Protein AF-A0A7C2Q757-F1 (afdb_monomer)

Foldseek 3Di:
DQFEEEEAEAEAFPLCLLVCLLVVQVCCCVPVVFRAAEAEAALADPDGPDDHPHHLVVQHHLVCCCVPVVDDSVRSRLVSLVSCVVCVVVSLVSSVPDDGHHYYRYRHYNHNCSLQVDPSNLVSLVSNPVRHHYDYDYRDRVVLVPDPNSVVVSVVVVVSNCVRNVD

Sequence (167 aa):
MSAWISVVMIGPAGCGKTSMVASFGRWLEEELGERPIYVNLDPGVLRLPYEPDYDVRSLVRVDDLMREAGLGPNGAMIRAAEIIEERLDDVVARIRSIDGAGFRLIDTPGQMELFLFREMGPRIVERLSEGSRAVAVYILDPFLATSLSGLAVGVSMSIITRLRLRI

Radius of gyration: 15.77 Å; Cα contacts (8 Å, |Δi|>4): 269; chains: 1; bounding box: 42×37×44 Å

Solvent-accessible surface area (backbone atoms only — not comparable to full-atom values): 9030 Å² total; per-residu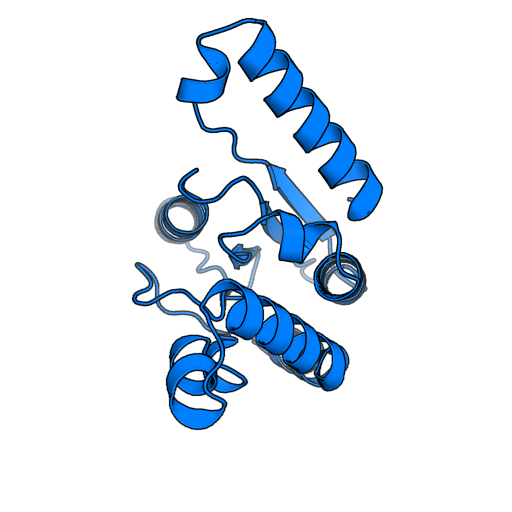e (Å²): 129,90,68,39,36,36,40,36,36,40,39,55,61,86,42,44,53,67,57,48,48,35,53,51,38,50,47,35,31,74,77,68,71,40,62,47,44,32,31,38,57,35,38,73,67,88,79,71,92,56,82,56,78,36,54,40,53,82,80,39,39,25,72,52,36,29,69,75,70,68,33,54,74,70,55,14,49,51,51,43,47,50,54,48,46,79,40,38,68,60,54,51,49,55,62,68,68,58,86,79,54,66,37,33,39,33,32,52,38,53,55,38,62,62,36,60,76,35,68,43,33,32,51,51,49,49,62,60,28,64,92,35,47,59,44,68,47,74,41,72,45,67,76,40,58,75,38,74,67,38,33,51,50,54,53,51,50,48,52,50,48,32,69,55,49,75,82

Structure (mmCIF, N/CA/C/O backbone):
data_AF-A0A7C2Q757-F1
#
_entry.id   AF-A0A7C2Q757-F1
#
loop_
_atom_site.group_PDB
_atom_site.id
_atom_site.type_symbol
_atom_site.label_atom_id
_atom_site.label_alt_id
_atom_site.label_comp_id
_atom_site.label_asym_id
_atom_site.label_entity_id
_atom_site.label_seq_id
_atom_site.pdbx_PDB_ins_code
_atom_site.Cartn_x
_atom_site.Cartn_y
_atom_site.Cartn_z
_atom_site.occupancy
_atom_site.B_iso_or_equiv
_atom_site.auth_seq_id
_atom_site.auth_comp_id
_atom_site.auth_asym_id
_atom_site.auth_atom_id
_atom_site.pdbx_PDB_model_num
ATOM 1 N N . MET A 1 1 ? -21.706 4.879 15.155 1.00 43.38 1 MET A N 1
ATOM 2 C CA . MET A 1 1 ? -20.856 4.448 14.028 1.00 43.38 1 MET A CA 1
ATOM 3 C C . MET A 1 1 ? -19.422 4.732 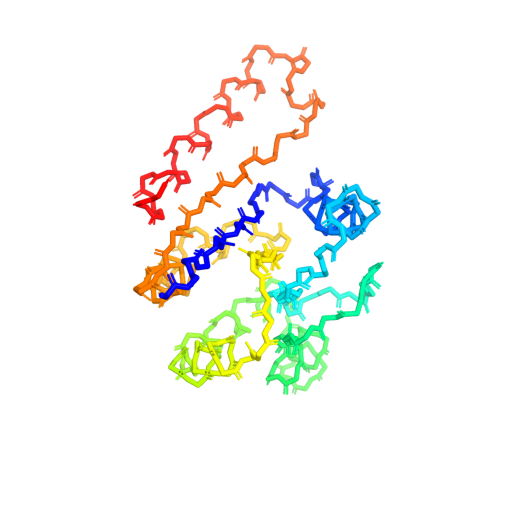14.423 1.00 43.38 1 MET A C 1
ATOM 5 O O . MET A 1 1 ? -19.056 5.899 14.492 1.00 43.38 1 MET A O 1
ATOM 9 N N . SER A 1 2 ? -18.655 3.711 14.799 1.00 51.09 2 SER A N 1
ATOM 10 C CA . SER A 1 2 ? -17.204 3.842 14.956 1.00 51.09 2 SER A CA 1
ATOM 11 C C . SER A 1 2 ? -16.633 4.256 13.598 1.00 51.09 2 SER A C 1
ATOM 13 O O . SER A 1 2 ? -16.821 3.566 12.599 1.00 51.09 2 SER A O 1
ATOM 15 N N . ALA A 1 3 ? -16.050 5.451 13.524 1.00 68.56 3 ALA A N 1
ATOM 16 C CA . ALA A 1 3 ? -15.491 5.960 12.281 1.00 68.56 3 ALA A CA 1
ATOM 17 C C . ALA A 1 3 ? -14.126 5.305 12.056 1.00 68.56 3 ALA 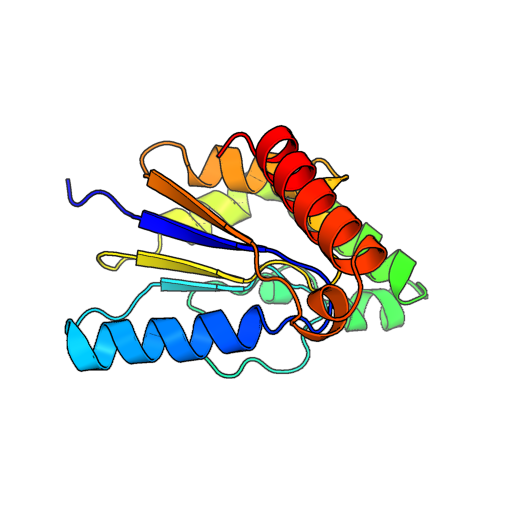A C 1
ATOM 19 O O . ALA A 1 3 ? -13.194 5.558 12.812 1.00 68.56 3 ALA A O 1
ATOM 20 N N . TRP A 1 4 ? -14.020 4.470 11.026 1.00 80.81 4 TRP A N 1
ATOM 21 C CA . TRP A 1 4 ? -12.759 3.862 10.613 1.00 80.81 4 TRP A CA 1
ATOM 22 C C . TRP A 1 4 ? -11.735 4.925 10.215 1.00 80.81 4 TRP A C 1
ATOM 24 O O . TRP A 1 4 ? -12.072 5.863 9.480 1.00 80.81 4 TRP A O 1
ATOM 34 N N . ILE A 1 5 ? -10.485 4.741 10.639 1.00 91.44 5 ILE A N 1
ATOM 35 C CA . ILE A 1 5 ? -9.345 5.522 10.155 1.00 91.44 5 ILE A CA 1
ATOM 36 C C . ILE A 1 5 ? -8.504 4.631 9.239 1.00 91.44 5 ILE A C 1
ATOM 38 O O . ILE A 1 5 ? -7.888 3.662 9.674 1.00 91.44 5 ILE A O 1
ATOM 42 N N . SER A 1 6 ? -8.489 4.955 7.951 1.00 93.31 6 SER A N 1
ATOM 43 C CA . SER A 1 6 ? -7.662 4.290 6.947 1.00 93.31 6 SER A CA 1
ATOM 44 C C . SER A 1 6 ? -6.319 5.009 6.863 1.00 93.31 6 SER A C 1
ATOM 46 O O . SER A 1 6 ? -6.261 6.172 6.471 1.00 93.31 6 SER A O 1
ATOM 48 N N . VAL A 1 7 ? -5.244 4.333 7.246 1.00 95.69 7 VAL A N 1
ATOM 49 C CA . VAL A 1 7 ? -3.880 4.862 7.230 1.00 95.69 7 VAL A CA 1
ATOM 50 C C . VAL A 1 7 ? -3.164 4.270 6.026 1.00 95.69 7 VAL A C 1
ATOM 52 O O . VAL A 1 7 ? -2.870 3.078 5.994 1.00 95.69 7 VAL A O 1
ATOM 55 N N . VAL A 1 8 ? -2.917 5.100 5.018 1.00 95.69 8 VAL A N 1
ATOM 56 C CA . VAL A 1 8 ? -2.309 4.693 3.749 1.00 95.69 8 VAL A CA 1
ATOM 57 C C . VAL A 1 8 ? -0.820 4.998 3.802 1.00 95.69 8 VAL A C 1
ATOM 59 O O . VAL A 1 8 ? -0.425 6.165 3.799 1.00 95.69 8 VAL A O 1
ATOM 62 N N . MET A 1 9 ? 0.012 3.960 3.853 1.00 96.81 9 MET A N 1
ATOM 63 C CA . MET A 1 9 ? 1.467 4.112 3.864 1.00 96.81 9 MET A CA 1
ATOM 64 C C . MET A 1 9 ? 1.966 4.335 2.443 1.00 96.81 9 MET A C 1
ATOM 66 O O . MET A 1 9 ? 1.735 3.501 1.572 1.00 96.81 9 MET A O 1
ATOM 70 N N . ILE A 1 10 ? 2.656 5.446 2.193 1.00 94.88 10 ILE A N 1
ATOM 71 C CA . ILE A 1 10 ? 3.115 5.843 0.857 1.00 94.88 10 ILE A CA 1
ATOM 72 C C . ILE A 1 10 ? 4.571 6.267 0.941 1.00 94.88 10 ILE A C 1
ATOM 74 O O . ILE A 1 10 ? 5.014 6.838 1.927 1.00 94.88 10 ILE A O 1
ATOM 78 N N . GLY A 1 11 ? 5.324 6.005 -0.113 1.00 93.31 11 GLY A N 1
ATOM 79 C CA . GLY A 1 11 ? 6.697 6.458 -0.245 1.00 93.31 11 GLY A CA 1
ATOM 80 C C . GLY A 1 11 ? 7.447 5.611 -1.264 1.00 93.31 11 GLY A C 1
ATOM 81 O O . GLY A 1 11 ? 6.895 4.623 -1.762 1.00 93.31 11 GLY A O 1
ATOM 82 N N . PRO A 1 12 ? 8.699 5.969 -1.579 1.00 90.88 12 PRO A N 1
ATOM 83 C CA . PRO A 1 12 ? 9.525 5.233 -2.530 1.00 90.88 12 PRO A CA 1
ATOM 84 C C . PRO A 1 12 ? 9.723 3.751 -2.168 1.00 90.88 12 PRO A C 1
ATOM 86 O O . PRO A 1 12 ? 9.494 3.312 -1.035 1.00 90.88 12 PRO A O 1
ATOM 89 N N . ALA A 1 13 ? 10.172 2.952 -3.136 1.00 90.81 13 ALA A N 1
ATOM 90 C CA . ALA A 1 13 ? 10.569 1.573 -2.869 1.00 90.81 13 ALA A CA 1
ATOM 91 C C . ALA A 1 13 ? 11.709 1.549 -1.838 1.00 90.81 13 ALA A C 1
ATOM 93 O O . ALA A 1 13 ? 12.618 2.371 -1.893 1.00 90.81 13 ALA A O 1
ATOM 94 N N . GLY A 1 14 ? 11.644 0.622 -0.882 1.00 90.44 14 GLY A N 1
ATOM 95 C CA . GLY A 1 14 ? 12.663 0.494 0.162 1.00 90.44 14 GLY A CA 1
ATOM 96 C C . GLY A 1 14 ? 12.551 1.477 1.334 1.00 90.44 14 GLY A C 1
ATOM 97 O O . GLY A 1 14 ? 13.235 1.263 2.326 1.00 90.44 14 GLY A O 1
ATOM 98 N N . CYS A 1 15 ? 11.649 2.471 1.312 1.00 93.00 15 CYS A N 1
ATOM 99 C CA . CYS A 1 15 ? 11.536 3.438 2.419 1.00 93.00 15 CYS A CA 1
ATOM 100 C C . CYS A 1 15 ? 10.947 2.862 3.724 1.00 93.00 15 CYS A C 1
ATOM 102 O O . CYS A 1 15 ? 10.915 3.553 4.738 1.00 93.00 15 CYS A O 1
ATOM 104 N N . GLY A 1 16 ? 10.474 1.609 3.711 1.00 95.00 16 GLY A N 1
ATOM 105 C CA . GLY A 1 16 ? 9.995 0.913 4.908 1.00 95.00 16 GLY A CA 1
ATOM 106 C C . GLY A 1 16 ? 8.477 0.898 5.119 1.00 95.00 16 GLY A C 1
ATOM 107 O O . GLY A 1 16 ? 8.055 0.661 6.245 1.00 95.00 16 GLY A O 1
ATOM 108 N N . LYS A 1 17 ? 7.653 1.096 4.076 1.00 96.81 17 LYS A N 1
ATOM 109 C CA . LYS A 1 17 ? 6.172 1.024 4.148 1.00 96.81 17 LYS A CA 1
ATOM 110 C C . LYS A 1 17 ? 5.657 -0.223 4.879 1.00 96.81 17 LYS A C 1
ATOM 112 O O . LYS A 1 17 ? 5.044 -0.103 5.934 1.00 96.81 17 LYS A O 1
ATOM 117 N N . THR A 1 18 ? 6.001 -1.407 4.379 1.00 97.62 18 THR A N 1
ATOM 118 C CA . THR A 1 18 ? 5.602 -2.699 4.957 1.00 97.62 18 THR A CA 1
ATOM 119 C C . THR A 1 18 ? 6.076 -2.876 6.399 1.00 97.62 18 THR A C 1
ATOM 121 O O . THR A 1 18 ? 5.336 -3.371 7.248 1.00 97.62 18 THR A O 1
ATOM 124 N N . SER A 1 19 ? 7.295 -2.425 6.707 1.00 97.19 19 SER A 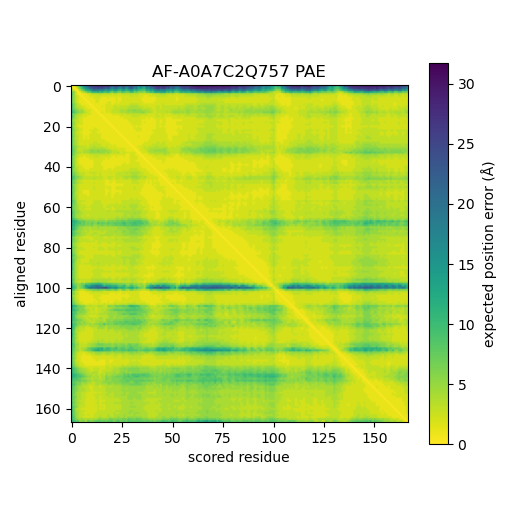N 1
ATOM 125 C CA . SER A 1 19 ? 7.828 -2.449 8.072 1.00 97.19 19 SER A CA 1
ATOM 126 C C . SER A 1 19 ? 7.060 -1.503 8.997 1.00 97.19 19 SER A C 1
ATOM 128 O O . SER A 1 19 ? 6.781 -1.862 10.136 1.00 97.19 19 SER A O 1
ATOM 130 N N . MET A 1 20 ? 6.685 -0.317 8.510 1.00 97.75 20 MET A N 1
ATOM 131 C CA . MET A 1 20 ? 5.870 0.645 9.250 1.00 97.75 20 MET A CA 1
ATOM 132 C C . MET A 1 20 ? 4.474 0.085 9.528 1.00 97.75 20 MET A C 1
ATOM 134 O O . MET A 1 20 ? 4.002 0.209 10.651 1.00 97.75 20 MET A O 1
ATOM 138 N N . VAL A 1 21 ? 3.839 -0.581 8.555 1.00 98.12 21 VAL A N 1
ATOM 139 C CA . VAL A 1 21 ? 2.543 -1.256 8.757 1.00 98.12 21 VAL A CA 1
ATOM 140 C C . VAL A 1 21 ? 2.632 -2.298 9.874 1.00 98.12 21 VAL A C 1
ATOM 142 O O . VAL A 1 21 ? 1.828 -2.251 10.802 1.00 98.12 21 VAL A O 1
ATOM 145 N N . ALA A 1 22 ? 3.627 -3.192 9.836 1.00 98.12 22 ALA A N 1
ATOM 146 C CA . ALA A 1 22 ? 3.818 -4.199 10.886 1.00 98.12 22 ALA A CA 1
ATOM 147 C C . ALA A 1 22 ? 4.064 -3.577 12.266 1.00 98.12 22 ALA A C 1
ATOM 149 O O . ALA A 1 22 ? 3.419 -3.957 13.242 1.00 98.12 22 ALA A O 1
ATOM 150 N N . SER A 1 23 ? 5.013 -2.645 12.361 1.00 98.06 23 SER A N 1
ATOM 151 C CA . SER A 1 23 ? 5.401 -2.053 13.643 1.00 98.06 23 SER A CA 1
ATOM 152 C C . SER A 1 23 ? 4.289 -1.192 14.232 1.00 98.06 23 SER A C 1
ATOM 154 O O . SER A 1 23 ? 4.030 -1.275 15.428 1.00 98.06 23 SER A O 1
ATOM 156 N N . PHE A 1 24 ? 3.607 -0.394 13.406 1.00 97.62 24 PHE A N 1
ATOM 157 C CA . PHE A 1 24 ? 2.508 0.440 13.876 1.00 97.62 24 PHE A CA 1
ATOM 158 C C . PHE A 1 24 ? 1.310 -0.405 14.299 1.00 97.62 24 PHE A C 1
ATOM 160 O O . PHE A 1 24 ? 0.714 -0.131 15.334 1.00 97.62 24 PHE A O 1
ATOM 167 N N . GLY A 1 25 ? 0.989 -1.464 13.554 1.00 97.06 25 GLY A N 1
ATOM 168 C CA . GLY A 1 25 ? -0.110 -2.340 13.932 1.00 97.06 25 GLY A CA 1
ATOM 169 C C . GLY A 1 25 ? 0.148 -3.112 15.222 1.00 97.06 25 GLY A C 1
ATOM 170 O O . GLY A 1 25 ? -0.741 -3.193 16.063 1.00 97.06 25 GLY A O 1
ATOM 171 N N . ARG A 1 26 ? 1.385 -3.576 15.437 1.00 97.38 26 ARG A N 1
ATOM 172 C CA . ARG A 1 26 ? 1.799 -4.155 16.721 1.00 97.38 26 ARG A CA 1
ATOM 173 C C . ARG A 1 26 ? 1.666 -3.155 17.866 1.00 97.38 26 ARG A C 1
ATOM 175 O O . ARG A 1 26 ? 1.126 -3.498 18.906 1.00 97.38 26 ARG A O 1
ATOM 182 N N . TRP A 1 27 ? 2.122 -1.922 17.659 1.00 97.69 27 TRP A N 1
ATOM 183 C CA . TRP A 1 27 ? 2.016 -0.866 18.664 1.00 97.69 27 TRP A CA 1
ATOM 184 C C . TRP A 1 27 ? 0.554 -0.545 19.020 1.00 97.69 27 TRP A C 1
ATOM 186 O O . TRP A 1 27 ? 0.241 -0.384 20.194 1.00 97.69 27 TRP A O 1
ATOM 196 N N . LEU A 1 28 ? -0.353 -0.500 18.034 1.00 95.69 28 LEU A N 1
ATOM 197 C CA . LEU A 1 28 ? -1.792 -0.312 18.279 1.00 95.69 28 LEU A CA 1
ATOM 198 C C . LEU A 1 28 ? -2.370 -1.437 19.150 1.00 95.69 28 LEU A C 1
ATOM 200 O O . LEU A 1 28 ? -3.142 -1.177 20.072 1.00 95.69 28 LEU A O 1
ATOM 204 N N . GLU A 1 29 ? -1.970 -2.678 18.891 1.00 94.38 29 GLU A N 1
ATOM 205 C CA . GLU A 1 29 ? -2.428 -3.831 19.661 1.00 94.38 29 GLU A CA 1
ATOM 206 C C . GLU A 1 29 ? -1.850 -3.842 21.086 1.00 94.38 29 GLU A C 1
ATOM 208 O O . GLU A 1 29 ? -2.591 -4.057 22.042 1.00 94.38 29 GLU A O 1
ATOM 213 N N . GLU A 1 30 ? -0.557 -3.556 21.244 1.00 96.62 30 GLU A N 1
ATOM 214 C CA . GLU A 1 30 ? 0.137 -3.561 22.540 1.00 96.62 30 GLU A CA 1
ATOM 215 C C . GLU A 1 30 ? -0.299 -2.404 23.452 1.00 96.62 30 GLU A C 1
ATOM 217 O O . GLU A 1 30 ? -0.532 -2.616 24.642 1.00 96.62 30 GLU A O 1
ATOM 222 N N . GLU A 1 31 ? -0.443 -1.192 22.910 1.00 96.56 31 GLU A N 1
ATOM 223 C CA . GLU A 1 31 ? -0.687 0.013 23.714 1.00 96.56 31 GLU A CA 1
ATOM 224 C C . GLU A 1 31 ? -2.167 0.392 23.814 1.00 96.56 31 GLU A C 1
ATOM 226 O O . GLU A 1 31 ? -2.590 0.971 24.816 1.00 96.56 31 GLU A O 1
ATOM 231 N N . LEU A 1 32 ? -2.966 0.094 22.783 1.00 92.56 32 LEU A N 1
ATOM 232 C CA . LEU A 1 32 ? -4.391 0.447 22.746 1.00 92.56 32 LEU A CA 1
ATOM 233 C C . LEU A 1 32 ? -5.312 -0.770 22.872 1.00 92.56 32 LEU A C 1
ATOM 235 O O . LEU A 1 32 ? -6.515 -0.593 23.056 1.00 92.56 32 LEU A O 1
ATOM 239 N N . GLY A 1 33 ? -4.782 -1.996 22.784 1.00 92.44 33 GLY A N 1
ATOM 240 C CA . GLY A 1 33 ? -5.602 -3.209 22.754 1.00 92.44 33 GLY A CA 1
ATOM 241 C C . GLY A 1 33 ? -6.450 -3.330 21.484 1.00 92.44 33 GLY A C 1
ATOM 242 O O . GLY A 1 33 ? -7.437 -4.066 21.476 1.00 92.44 33 GLY A O 1
ATOM 243 N N . GLU A 1 34 ? -6.101 -2.599 20.421 1.00 90.50 34 GLU A N 1
ATOM 244 C CA . GLU A 1 34 ? -6.842 -2.568 19.159 1.00 90.50 34 GLU A CA 1
ATOM 245 C C . GLU A 1 34 ? -6.018 -3.203 18.034 1.00 90.50 34 GLU A C 1
ATOM 247 O O . GLU A 1 34 ? -5.073 -2.601 17.524 1.00 90.50 34 GLU A O 1
ATOM 252 N N . ARG A 1 35 ? -6.400 -4.411 17.596 1.00 93.00 35 ARG A N 1
ATOM 253 C CA . ARG A 1 35 ? -5.829 -5.022 16.388 1.00 93.00 35 ARG A CA 1
ATOM 254 C C . ARG A 1 35 ? -6.362 -4.288 15.150 1.00 93.00 35 ARG A C 1
ATOM 256 O O . ARG A 1 35 ? -7.571 -4.349 14.901 1.00 93.00 35 ARG A O 1
ATOM 263 N N . PRO A 1 36 ? -5.505 -3.639 14.343 1.00 95.31 36 PRO A N 1
ATOM 264 C CA . PRO A 1 36 ? -5.958 -3.025 13.107 1.00 95.31 36 PRO A CA 1
ATOM 265 C C . PRO A 1 36 ? -6.273 -4.084 12.049 1.00 95.31 36 PRO A C 1
ATOM 267 O O . PRO A 1 36 ? -5.777 -5.209 12.095 1.00 95.31 36 PRO A O 1
ATOM 270 N N . ILE A 1 37 ? -7.030 -3.679 11.036 1.00 96.06 37 ILE A N 1
ATOM 271 C CA . ILE A 1 37 ? -7.160 -4.444 9.797 1.00 96.06 37 ILE A CA 1
ATOM 272 C C . ILE A 1 37 ? -5.918 -4.183 8.940 1.00 96.06 37 ILE A C 1
ATOM 274 O O . ILE A 1 37 ? -5.634 -3.034 8.585 1.00 96.06 37 ILE A O 1
ATOM 278 N N . TYR A 1 38 ? -5.208 -5.241 8.571 1.00 97.50 38 TYR A N 1
ATOM 279 C CA . TYR A 1 38 ? -4.045 -5.197 7.693 1.00 97.50 38 TYR A CA 1
ATOM 280 C C . TYR A 1 38 ? -4.463 -5.414 6.237 1.00 97.50 38 TYR A C 1
ATOM 282 O O . TYR A 1 38 ? -5.053 -6.436 5.883 1.00 97.50 38 TYR A O 1
ATOM 290 N N . VAL A 1 39 ? -4.128 -4.463 5.368 1.00 97.25 39 VAL A N 1
ATOM 291 C CA . VAL A 1 39 ? -4.465 -4.501 3.941 1.00 97.25 39 VAL A CA 1
ATOM 292 C C . VAL A 1 39 ? -3.181 -4.421 3.124 1.00 97.25 39 VAL A C 1
ATOM 294 O O . VAL A 1 39 ? -2.547 -3.369 3.068 1.00 97.25 39 VAL A O 1
ATOM 297 N N . ASN A 1 40 ? -2.821 -5.511 2.448 1.00 97.94 40 ASN A N 1
ATOM 298 C CA . ASN A 1 40 ? -1.740 -5.518 1.466 1.00 97.94 40 ASN A CA 1
ATOM 299 C C . ASN A 1 40 ? -2.282 -5.215 0.062 1.00 97.94 40 ASN A C 1
ATOM 301 O O . ASN A 1 40 ? -3.048 -6.006 -0.499 1.00 97.94 40 ASN A O 1
ATOM 305 N N . LEU A 1 41 ? -1.832 -4.104 -0.525 1.00 96.88 41 LEU A N 1
ATOM 306 C CA . LEU A 1 41 ? -2.084 -3.737 -1.920 1.00 96.88 41 LEU A CA 1
ATOM 307 C C . LEU A 1 41 ? -0.850 -3.896 -2.820 1.00 96.88 41 LEU A C 1
ATOM 309 O O . LEU A 1 41 ? -0.931 -3.533 -3.991 1.00 96.88 41 LEU A O 1
ATOM 313 N N . ASP A 1 42 ? 0.270 -4.437 -2.327 1.00 96.19 42 ASP A N 1
ATOM 314 C CA . ASP A 1 42 ? 1.446 -4.730 -3.151 1.00 96.19 42 ASP A CA 1
ATOM 315 C C . ASP A 1 42 ? 1.355 -6.142 -3.774 1.00 96.19 42 ASP A C 1
ATOM 317 O O . ASP A 1 42 ? 1.467 -7.144 -3.056 1.00 96.19 42 ASP A O 1
ATOM 321 N N . PRO A 1 43 ? 1.178 -6.269 -5.105 1.00 95.81 43 PRO A N 1
ATOM 322 C CA . PRO A 1 43 ? 1.134 -7.569 -5.777 1.00 95.81 43 PRO A CA 1
ATOM 323 C C . PRO A 1 43 ? 2.527 -8.193 -5.990 1.00 95.81 43 PRO A C 1
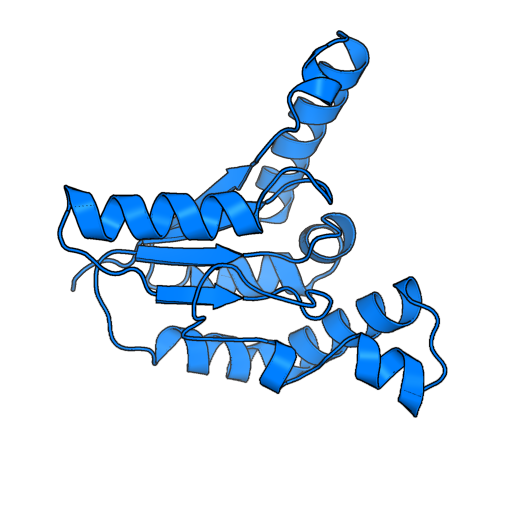ATOM 325 O O . PRO A 1 43 ? 2.620 -9.353 -6.401 1.00 95.81 43 PRO A O 1
ATOM 328 N N . GLY A 1 44 ? 3.605 -7.435 -5.755 1.00 95.00 44 GLY A N 1
ATOM 329 C CA . GLY A 1 44 ? 4.999 -7.846 -5.946 1.00 95.00 44 GLY A CA 1
ATOM 330 C C . GLY A 1 44 ? 5.727 -8.232 -4.660 1.00 95.00 44 GLY A C 1
ATOM 331 O O . GLY A 1 44 ? 6.887 -8.642 -4.711 1.00 95.00 44 GLY A O 1
ATOM 332 N N . VAL A 1 45 ? 5.078 -8.121 -3.498 1.00 95.06 45 VAL A N 1
ATOM 333 C CA . VAL A 1 45 ? 5.711 -8.468 -2.223 1.00 95.06 45 VAL A CA 1
ATOM 334 C C . VAL A 1 45 ? 5.824 -9.986 -2.047 1.00 95.06 45 VAL A C 1
ATOM 336 O O . VAL A 1 45 ? 4.847 -10.736 -2.141 1.00 95.06 45 VAL A O 1
ATOM 339 N N . LEU A 1 46 ? 7.034 -10.458 -1.739 1.00 92.12 46 LEU A N 1
ATOM 340 C CA . LEU A 1 46 ? 7.309 -11.887 -1.558 1.00 92.12 46 LEU A CA 1
ATOM 341 C C . LEU A 1 46 ? 6.839 -12.400 -0.191 1.00 92.12 46 LEU A C 1
ATOM 343 O O . LEU A 1 46 ? 6.191 -13.442 -0.094 1.00 92.12 46 LEU A O 1
ATOM 347 N N . ARG A 1 47 ? 7.156 -11.667 0.881 1.00 94.25 47 ARG A N 1
ATOM 348 C CA . 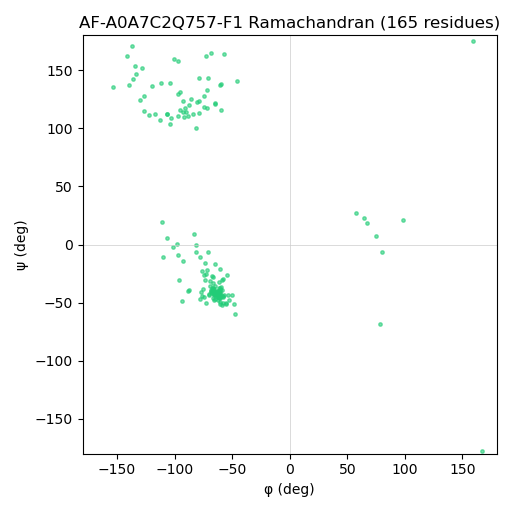ARG A 1 47 ? 6.827 -12.032 2.266 1.00 94.25 47 ARG A CA 1
ATOM 349 C C . ARG A 1 47 ? 6.396 -10.801 3.048 1.00 94.25 47 ARG A C 1
ATOM 351 O O . ARG A 1 47 ? 7.041 -9.763 2.940 1.00 94.25 47 ARG A O 1
ATOM 358 N N . LEU A 1 48 ? 5.342 -10.954 3.844 1.00 97.19 48 LEU A N 1
ATOM 359 C CA . LEU A 1 48 ? 4.829 -9.915 4.729 1.00 97.19 48 LEU A CA 1
ATOM 360 C C . LEU A 1 48 ? 5.237 -10.219 6.182 1.00 97.19 48 LEU A C 1
ATOM 362 O O . LEU A 1 48 ? 5.190 -11.382 6.583 1.00 97.19 48 LEU A O 1
ATOM 366 N N . PRO A 1 49 ? 5.643 -9.206 6.969 1.00 97.50 49 PRO A N 1
ATOM 367 C CA . PRO A 1 49 ? 5.953 -9.335 8.395 1.00 97.50 49 PRO A CA 1
ATOM 368 C C . PRO A 1 49 ? 4.706 -9.263 9.299 1.00 97.50 49 PRO A C 1
ATOM 370 O O . PRO A 1 49 ? 4.838 -9.154 10.516 1.00 97.50 49 PRO A O 1
ATOM 373 N N . TYR A 1 50 ? 3.514 -9.288 8.708 1.00 97.25 50 TYR A N 1
ATOM 374 C CA . TYR A 1 50 ? 2.207 -9.288 9.358 1.00 97.25 50 TYR A CA 1
ATOM 375 C C . TYR A 1 50 ? 1.269 -10.228 8.587 1.00 97.25 50 TYR A C 1
ATOM 377 O O . TYR A 1 50 ? 1.541 -10.566 7.431 1.00 97.25 50 TYR A O 1
ATOM 385 N N . GLU A 1 51 ? 0.169 -10.643 9.214 1.00 97.06 51 GLU A N 1
ATOM 386 C CA . GLU A 1 51 ? -0.877 -11.435 8.564 1.00 97.06 51 GLU A CA 1
ATOM 387 C C . GLU A 1 51 ? -1.947 -10.494 7.986 1.00 97.06 51 GLU A C 1
ATOM 389 O O . GLU A 1 51 ? -2.644 -9.833 8.760 1.00 97.06 51 GLU A O 1
ATOM 394 N N . PRO A 1 52 ? -2.051 -10.357 6.649 1.00 97.69 52 PRO A N 1
ATOM 395 C CA . PRO A 1 52 ? -3.031 -9.468 6.037 1.00 97.69 52 PRO A CA 1
ATOM 396 C C . PRO A 1 52 ? -4.453 -10.030 6.164 1.00 97.69 52 PRO A C 1
ATOM 398 O O . PRO A 1 52 ? -4.700 -11.174 5.790 1.00 97.69 52 PRO A O 1
ATOM 401 N N . ASP A 1 53 ? -5.407 -9.201 6.587 1.00 97.38 53 ASP A N 1
ATOM 402 C CA . ASP A 1 53 ? -6.839 -9.520 6.499 1.00 97.38 53 ASP A CA 1
ATOM 403 C C . ASP A 1 53 ? -7.342 -9.411 5.048 1.00 97.38 53 ASP A C 1
ATOM 405 O O . ASP A 1 53 ? -8.239 -10.140 4.624 1.00 97.38 53 ASP A O 1
ATOM 409 N N . TYR A 1 54 ? -6.732 -8.520 4.257 1.00 97.56 54 TYR A N 1
ATOM 410 C CA . TYR A 1 54 ? -6.887 -8.478 2.806 1.00 97.56 54 TYR A CA 1
ATOM 411 C C . TYR A 1 54 ? -5.528 -8.504 2.111 1.00 97.56 54 TYR A C 1
ATOM 413 O O . TYR A 1 54 ? -4.673 -7.658 2.373 1.00 97.56 54 TYR A O 1
ATOM 421 N N . ASP A 1 55 ? -5.362 -9.424 1.162 1.00 98.25 55 ASP A N 1
ATOM 422 C CA . ASP A 1 55 ? -4.155 -9.532 0.348 1.00 98.25 55 ASP A CA 1
ATOM 423 C C . ASP A 1 55 ? -4.493 -9.527 -1.145 1.00 98.25 55 ASP A C 1
ATOM 425 O O . ASP A 1 55 ? -5.109 -10.463 -1.672 1.00 98.25 55 ASP A O 1
ATOM 429 N N . VAL A 1 56 ? -4.041 -8.486 -1.849 1.00 97.19 56 VAL A N 1
ATOM 430 C CA . VAL A 1 56 ? -4.225 -8.351 -3.300 1.00 97.19 56 VAL A CA 1
ATOM 431 C C . VAL A 1 56 ? -3.583 -9.493 -4.093 1.00 97.19 56 VAL A C 1
ATOM 433 O O . VAL A 1 56 ? -4.015 -9.782 -5.207 1.00 97.19 56 VAL A O 1
ATOM 436 N N . ARG A 1 57 ? -2.614 -10.212 -3.513 1.00 97.38 57 ARG A N 1
ATOM 437 C CA . ARG A 1 57 ? -1.976 -11.385 -4.132 1.00 97.38 57 ARG A CA 1
ATOM 438 C C . ARG A 1 57 ? -2.935 -12.556 -4.342 1.00 97.38 57 ARG A C 1
ATOM 440 O O . ARG A 1 57 ? -2.630 -13.447 -5.126 1.00 97.38 57 ARG A O 1
ATOM 447 N N . SER A 1 58 ? -4.091 -12.555 -3.673 1.00 96.69 58 SER A N 1
ATOM 448 C CA . SER A 1 58 ? -5.186 -13.495 -3.957 1.00 96.69 58 SER A CA 1
ATOM 449 C C . SER A 1 58 ? -5.907 -13.201 -5.279 1.00 96.69 58 SER A C 1
ATOM 451 O O . SER A 1 58 ? -6.547 -14.090 -5.836 1.00 96.69 58 SER A O 1
ATOM 453 N N . LEU A 1 59 ? -5.806 -11.964 -5.775 1.00 96.81 59 LEU A N 1
ATOM 454 C CA . LEU A 1 59 ? -6.329 -11.532 -7.068 1.00 96.81 59 LEU A CA 1
ATOM 455 C C . LEU A 1 59 ? -5.256 -11.624 -8.158 1.00 96.81 59 LEU A C 1
ATOM 457 O O . LEU A 1 59 ? -5.531 -12.134 -9.240 1.00 96.81 59 LEU A O 1
ATOM 461 N N . VAL A 1 60 ? -4.054 -11.101 -7.894 1.00 96.56 60 VAL A N 1
ATOM 462 C CA . VAL A 1 60 ? -2.969 -11.045 -8.881 1.00 96.56 60 VAL A CA 1
ATOM 463 C C . VAL A 1 60 ? -1.595 -11.019 -8.215 1.00 96.56 60 VAL A C 1
ATOM 465 O O . VAL A 1 60 ? -1.363 -10.262 -7.274 1.00 96.56 60 VAL A O 1
ATOM 468 N N . ARG A 1 61 ? -0.657 -11.816 -8.739 1.00 96.88 61 ARG A N 1
ATOM 469 C CA . ARG A 1 61 ? 0.745 -11.843 -8.301 1.00 96.88 61 ARG A CA 1
ATOM 470 C C . ARG A 1 61 ? 1.655 -11.482 -9.459 1.00 96.88 61 ARG A C 1
ATOM 472 O O . ARG A 1 61 ? 1.502 -11.991 -10.568 1.00 96.88 61 ARG A O 1
ATOM 479 N N . VAL A 1 62 ? 2.642 -10.640 -9.187 1.00 96.25 62 VAL A N 1
ATOM 480 C CA . VAL A 1 62 ? 3.629 -10.218 -10.193 1.00 96.25 62 VAL A CA 1
ATOM 481 C C . VAL A 1 62 ? 4.442 -11.412 -10.692 1.00 96.25 62 VAL A C 1
ATOM 483 O O . VAL A 1 62 ? 4.631 -11.552 -11.896 1.00 96.25 62 VAL A O 1
ATOM 486 N N . ASP A 1 63 ? 4.825 -12.323 -9.794 1.00 95.88 63 ASP A N 1
ATOM 487 C CA . ASP A 1 63 ? 5.569 -13.542 -10.140 1.00 95.88 63 ASP A CA 1
ATOM 488 C C . ASP A 1 63 ? 4.798 -14.467 -11.096 1.00 95.88 63 ASP A C 1
ATOM 490 O O . ASP A 1 6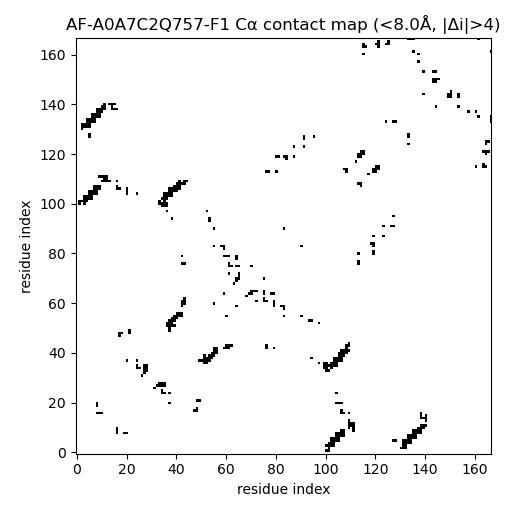3 ? 5.406 -15.146 -11.925 1.00 95.88 63 ASP A O 1
ATOM 494 N N . ASP A 1 64 ? 3.467 -14.504 -11.000 1.00 96.12 64 ASP A N 1
ATOM 495 C CA . ASP A 1 64 ? 2.620 -15.315 -11.883 1.00 96.12 64 ASP A CA 1
ATOM 496 C C . ASP A 1 64 ? 2.543 -14.664 -13.264 1.00 96.12 64 ASP A C 1
ATOM 498 O O . ASP A 1 64 ? 2.789 -15.318 -14.272 1.00 96.12 64 ASP A O 1
ATOM 502 N N . LEU A 1 65 ? 2.342 -13.343 -13.318 1.00 96.88 65 LEU A N 1
ATOM 503 C CA . LEU A 1 65 ? 2.348 -12.581 -14.570 1.00 96.88 65 LEU A CA 1
ATOM 504 C C . LEU A 1 65 ? 3.691 -12.665 -15.308 1.00 96.88 65 LEU A C 1
ATOM 506 O O . LEU A 1 65 ? 3.720 -12.751 -16.536 1.00 96.88 65 LEU A O 1
ATOM 510 N N . MET A 1 66 ? 4.808 -12.665 -14.582 1.00 96.81 66 MET A N 1
ATOM 511 C CA . MET A 1 66 ? 6.128 -12.845 -15.188 1.00 96.81 66 MET A CA 1
ATOM 512 C C . MET A 1 66 ? 6.290 -14.244 -15.792 1.00 96.81 66 MET A C 1
ATOM 514 O O . MET A 1 66 ? 6.818 -14.378 -16.896 1.00 96.81 66 MET A O 1
ATOM 518 N N . ARG A 1 67 ? 5.829 -15.288 -15.090 1.00 96.12 67 ARG A N 1
ATOM 519 C CA . ARG A 1 67 ? 5.974 -16.685 -15.528 1.00 96.12 67 ARG A CA 1
ATOM 520 C C . ARG A 1 67 ? 5.002 -17.069 -16.640 1.00 96.12 67 ARG A C 1
ATOM 522 O O . ARG A 1 67 ? 5.410 -17.721 -17.594 1.00 96.12 67 ARG A O 1
ATOM 529 N N . GLU A 1 68 ? 3.738 -16.686 -16.515 1.00 95.00 68 GLU A N 1
ATOM 530 C CA . GLU A 1 68 ? 2.653 -17.137 -17.392 1.00 95.00 68 GLU A CA 1
ATOM 531 C C . GLU A 1 68 ? 2.493 -16.248 -18.628 1.00 95.00 68 GLU A C 1
ATOM 533 O O . GLU A 1 68 ? 2.283 -16.757 -19.726 1.00 95.00 68 GLU A O 1
ATOM 538 N N . ALA A 1 69 ? 2.631 -14.927 -18.473 1.00 91.75 69 ALA A N 1
ATOM 539 C CA . ALA A 1 69 ? 2.480 -13.970 -19.572 1.00 91.75 69 ALA A CA 1
ATOM 540 C C . ALA A 1 69 ? 3.821 -13.529 -20.191 1.00 91.75 69 ALA A C 1
ATOM 542 O O . ALA A 1 69 ? 3.830 -12.714 -21.113 1.00 91.75 69 ALA A O 1
ATOM 543 N N . GLY A 1 70 ? 4.956 -14.043 -19.696 1.00 93.31 70 GLY A N 1
ATOM 544 C CA . GLY A 1 70 ? 6.293 -13.723 -20.214 1.00 93.31 70 GLY A CA 1
ATOM 545 C C . GLY A 1 70 ? 6.690 -12.254 -20.037 1.00 93.31 70 GLY A C 1
ATOM 546 O O . GLY A 1 70 ? 7.524 -11.738 -20.784 1.00 93.31 70 GLY A O 1
ATOM 547 N N . LEU A 1 71 ? 6.068 -11.555 -19.084 1.00 95.25 71 LEU A N 1
ATOM 548 C CA . LEU A 1 71 ? 6.313 -10.138 -18.838 1.00 95.25 71 LEU A CA 1
ATOM 549 C C . LEU A 1 71 ? 7.606 -9.934 -18.040 1.00 95.25 71 LEU A C 1
ATOM 551 O O . LEU A 1 71 ? 7.912 -10.674 -17.108 1.00 95.25 71 LEU A O 1
ATOM 555 N N . GLY A 1 72 ? 8.345 -8.867 -18.352 1.00 96.25 72 GLY A N 1
ATOM 556 C CA . GLY A 1 72 ? 9.400 -8.378 -17.461 1.00 96.25 72 GLY A CA 1
ATOM 557 C C . GLY A 1 72 ? 8.818 -7.783 -16.164 1.00 96.25 72 GLY A C 1
ATOM 558 O O . GLY A 1 72 ? 7.635 -7.440 -16.141 1.00 96.25 72 GLY A O 1
ATOM 559 N N . PRO A 1 73 ? 9.630 -7.565 -15.110 1.00 92.12 73 PRO A N 1
ATOM 560 C CA . PRO A 1 73 ? 9.146 -7.130 -13.792 1.00 92.12 73 PRO A CA 1
ATOM 561 C C . PRO A 1 73 ? 8.266 -5.873 -13.825 1.00 92.12 73 PRO A C 1
ATOM 563 O O . PRO A 1 73 ? 7.166 -5.863 -13.283 1.00 92.12 73 PRO A O 1
ATOM 566 N N . ASN A 1 74 ? 8.699 -4.827 -14.538 1.00 91.94 74 ASN A N 1
ATOM 567 C CA . ASN A 1 74 ? 7.918 -3.590 -14.660 1.00 91.94 74 ASN A CA 1
ATOM 568 C C . ASN A 1 74 ? 6.618 -3.797 -15.453 1.00 91.94 74 ASN A C 1
ATOM 570 O O . ASN A 1 74 ? 5.590 -3.221 -15.108 1.00 91.94 74 ASN A O 1
ATOM 574 N N . GLY A 1 75 ? 6.648 -4.627 -16.503 1.00 93.88 75 GLY A N 1
ATOM 575 C CA . GLY A 1 75 ? 5.457 -4.953 -17.293 1.00 93.88 75 GLY A CA 1
ATOM 576 C C . GLY A 1 75 ? 4.437 -5.748 -16.478 1.00 93.88 75 GLY A C 1
ATOM 577 O O . GLY A 1 75 ? 3.245 -5.458 -16.530 1.00 93.88 75 GLY A O 1
ATOM 578 N N . ALA A 1 76 ? 4.911 -6.691 -15.664 1.00 95.44 76 ALA A N 1
ATOM 579 C CA . ALA A 1 76 ? 4.083 -7.459 -14.746 1.00 95.44 76 ALA A CA 1
ATOM 580 C C . ALA A 1 76 ? 3.468 -6.573 -13.651 1.00 95.44 76 ALA A C 1
ATOM 582 O O . ALA A 1 76 ? 2.274 -6.679 -13.391 1.00 95.44 76 ALA A O 1
ATOM 583 N N . MET A 1 77 ? 4.233 -5.645 -13.067 1.00 93.25 77 MET A N 1
ATOM 584 C CA . MET A 1 77 ? 3.703 -4.678 -12.098 1.00 93.25 77 MET A CA 1
ATOM 585 C C . MET A 1 77 ? 2.630 -3.760 -12.709 1.00 93.25 77 MET A C 1
ATOM 587 O O . MET A 1 77 ? 1.595 -3.514 -12.090 1.00 93.25 77 MET A O 1
ATOM 591 N N . ILE A 1 78 ? 2.849 -3.283 -13.939 1.00 93.06 78 ILE A N 1
ATOM 592 C CA . ILE A 1 78 ? 1.864 -2.492 -14.689 1.00 93.06 78 ILE A CA 1
ATOM 593 C C . ILE A 1 78 ? 0.584 -3.298 -14.917 1.00 93.06 78 ILE A C 1
ATOM 595 O O . ILE A 1 78 ? -0.503 -2.816 -14.600 1.00 93.06 78 ILE A O 1
ATOM 599 N N . ARG A 1 79 ? 0.708 -4.534 -15.414 1.00 94.75 79 ARG A N 1
ATOM 600 C CA . ARG A 1 79 ? -0.450 -5.392 -15.677 1.00 94.75 79 ARG A CA 1
ATOM 601 C C . ARG A 1 79 ? -1.191 -5.759 -14.391 1.00 94.75 79 ARG A C 1
ATOM 603 O O . ARG A 1 79 ? -2.416 -5.815 -14.396 1.00 94.75 79 ARG A O 1
ATOM 610 N N . ALA A 1 80 ? -0.479 -5.955 -13.282 1.00 94.75 80 ALA A N 1
ATOM 611 C CA . ALA A 1 80 ? -1.097 -6.170 -11.978 1.00 94.75 80 ALA A CA 1
ATOM 612 C C . ALA A 1 80 ? -1.930 -4.957 -11.542 1.00 94.75 80 ALA A C 1
ATOM 614 O O . ALA A 1 80 ? -3.070 -5.129 -11.119 1.00 94.75 80 ALA A O 1
ATOM 615 N N . ALA A 1 81 ? -1.406 -3.736 -11.697 1.00 93.38 81 ALA A N 1
ATOM 616 C CA . ALA A 1 81 ? -2.151 -2.516 -11.387 1.00 93.38 81 ALA A CA 1
ATOM 617 C C . ALA A 1 81 ? -3.425 -2.373 -12.242 1.00 93.38 81 ALA A C 1
ATOM 619 O O . ALA A 1 81 ? -4.461 -1.979 -11.714 1.00 93.38 81 ALA A O 1
ATOM 620 N N . GLU A 1 82 ? -3.370 -2.740 -13.526 1.00 93.69 82 GLU A N 1
ATOM 621 C CA . GLU A 1 82 ? -4.539 -2.755 -14.421 1.00 93.69 82 GLU A CA 1
ATOM 622 C C . GLU A 1 82 ? -5.593 -3.776 -13.973 1.00 93.69 82 GLU A C 1
ATOM 624 O O . GLU A 1 82 ? -6.767 -3.436 -13.884 1.00 93.69 82 GLU A O 1
ATOM 629 N N . ILE A 1 83 ? -5.191 -4.997 -13.604 1.00 95.19 83 ILE A N 1
ATOM 630 C CA . ILE A 1 83 ? -6.114 -6.028 -13.092 1.00 95.19 83 ILE A CA 1
ATOM 631 C C . ILE A 1 83 ? -6.782 -5.579 -11.783 1.00 95.19 83 ILE A C 1
ATOM 633 O O . ILE A 1 83 ? -7.977 -5.806 -11.581 1.00 95.19 83 ILE A O 1
ATOM 637 N N . ILE A 1 84 ? -6.027 -4.932 -10.890 1.00 94.94 84 ILE A N 1
ATOM 638 C CA . ILE A 1 84 ? -6.569 -4.365 -9.646 1.00 94.94 84 ILE A CA 1
ATOM 639 C C . ILE A 1 84 ? -7.590 -3.270 -9.965 1.00 94.94 84 ILE A C 1
ATOM 641 O O . ILE A 1 84 ? -8.647 -3.225 -9.341 1.00 94.94 84 ILE A O 1
ATOM 645 N N . GLU A 1 85 ? -7.302 -2.411 -10.942 1.00 93.38 85 GLU A N 1
ATOM 646 C CA . GLU A 1 85 ? -8.221 -1.362 -11.376 1.00 93.38 85 GLU A CA 1
ATOM 647 C C . GLU A 1 85 ? -9.500 -1.926 -12.018 1.00 93.38 85 GLU A C 1
ATOM 649 O O . GLU A 1 85 ? -10.598 -1.483 -11.681 1.00 93.38 85 GLU A O 1
ATOM 654 N N . GLU A 1 86 ? -9.381 -2.936 -12.885 1.00 95.06 86 GLU A N 1
ATOM 655 C CA . GLU A 1 86 ? -10.509 -3.646 -13.510 1.00 95.06 86 GLU A CA 1
ATOM 656 C C . GLU A 1 86 ? -11.449 -4.270 -12.461 1.00 95.06 86 GLU A C 1
ATOM 658 O O . GLU A 1 86 ? -12.650 -4.401 -12.694 1.00 95.06 86 GLU A O 1
ATOM 663 N N . ARG A 1 87 ? -10.916 -4.645 -11.290 1.00 96.12 87 ARG A N 1
ATOM 664 C CA . ARG A 1 87 ? -11.649 -5.289 -10.187 1.00 96.12 87 ARG A CA 1
ATOM 665 C C . ARG A 1 87 ? -11.800 -4.395 -8.958 1.00 96.12 87 ARG A C 1
ATOM 667 O O . ARG A 1 87 ? -12.090 -4.896 -7.873 1.00 96.12 87 ARG A O 1
ATOM 674 N N . LEU A 1 88 ? -11.638 -3.081 -9.116 1.00 94.75 88 LEU A N 1
ATOM 675 C CA . LEU A 1 88 ? -11.577 -2.130 -8.006 1.00 94.75 88 LEU A CA 1
ATOM 676 C C . LEU A 1 88 ? -12.780 -2.234 -7.057 1.00 94.75 88 LEU A C 1
ATOM 678 O O . LEU A 1 88 ? -12.603 -2.219 -5.841 1.00 94.75 88 LEU A O 1
ATOM 682 N N . ASP A 1 89 ? -13.991 -2.357 -7.602 1.00 94.12 89 ASP A N 1
ATOM 683 C CA . ASP A 1 89 ? -15.216 -2.459 -6.803 1.00 94.12 89 ASP A CA 1
ATOM 684 C C . ASP A 1 89 ? -15.219 -3.699 -5.904 1.00 94.12 89 ASP A C 1
ATOM 686 O O . ASP A 1 89 ? -15.547 -3.596 -4.722 1.00 94.12 89 ASP A O 1
ATOM 690 N N . ASP A 1 90 ? -14.775 -4.843 -6.429 1.00 95.62 90 ASP A N 1
ATOM 691 C CA . ASP A 1 90 ? -14.660 -6.087 -5.666 1.00 95.62 90 ASP A CA 1
ATOM 692 C C . ASP A 1 90 ? -13.596 -5.967 -4.570 1.00 95.62 90 ASP A C 1
ATOM 694 O O . ASP A 1 90 ? -13.815 -6.402 -3.438 1.00 95.62 90 ASP A O 1
ATOM 698 N N . VAL A 1 91 ? -12.447 -5.363 -4.894 1.00 96.00 91 VAL A N 1
ATOM 699 C CA . VAL A 1 91 ? -11.353 -5.117 -3.942 1.00 96.00 91 VAL A CA 1
ATOM 700 C C . VAL A 1 91 ? -11.849 -4.254 -2.783 1.00 96.00 91 VAL A C 1
ATOM 702 O O . VAL A 1 91 ? -11.713 -4.631 -1.618 1.00 96.00 91 VAL A O 1
ATOM 705 N N . VAL A 1 92 ? -12.475 -3.116 -3.088 1.00 93.94 92 VAL A N 1
ATOM 706 C CA . VAL A 1 92 ? -12.994 -2.194 -2.073 1.00 93.94 92 VAL A CA 1
ATOM 707 C C . VAL A 1 92 ? -14.121 -2.828 -1.265 1.00 93.94 92 VAL A C 1
ATOM 709 O O . VAL A 1 92 ? -14.149 -2.659 -0.045 1.00 93.94 92 VAL A O 1
ATOM 712 N N . ALA A 1 93 ? -15.027 -3.575 -1.899 1.00 93.69 93 ALA A N 1
ATOM 713 C CA . ALA A 1 93 ? -16.101 -4.275 -1.202 1.00 93.69 93 ALA A CA 1
ATOM 714 C C . ALA A 1 93 ? -15.548 -5.288 -0.191 1.00 93.69 93 ALA A C 1
ATOM 716 O O . ALA A 1 93 ? -15.970 -5.275 0.963 1.00 93.69 93 ALA A O 1
ATOM 717 N N . ARG A 1 94 ? -14.552 -6.091 -0.589 1.00 95.19 94 ARG A N 1
ATOM 718 C CA . ARG A 1 94 ? -13.884 -7.054 0.300 1.00 95.19 94 ARG A CA 1
ATOM 719 C C . ARG A 1 94 ? -13.197 -6.370 1.475 1.00 95.19 94 ARG A C 1
ATOM 721 O O . ARG A 1 94 ? -13.385 -6.801 2.604 1.00 95.19 94 ARG A O 1
ATOM 728 N N . ILE A 1 95 ? -12.457 -5.285 1.236 1.00 93.56 95 ILE A N 1
ATOM 729 C CA . ILE A 1 95 ? -11.792 -4.529 2.312 1.00 93.56 95 ILE A CA 1
ATOM 730 C C . ILE A 1 95 ? -12.822 -3.923 3.276 1.00 93.56 95 ILE A C 1
ATOM 732 O O . ILE A 1 95 ? -12.614 -3.908 4.487 1.00 93.56 95 ILE A O 1
ATOM 736 N N . ARG A 1 96 ? -13.943 -3.412 2.757 1.00 90.44 96 ARG A N 1
ATOM 737 C CA . ARG A 1 96 ? -15.015 -2.811 3.566 1.00 90.44 96 ARG A CA 1
ATOM 738 C C . ARG A 1 96 ? -15.842 -3.829 4.348 1.00 90.44 96 ARG A C 1
ATOM 740 O O . ARG A 1 96 ? -16.421 -3.440 5.354 1.00 90.44 96 ARG A O 1
ATOM 747 N N . SER A 1 97 ? -15.919 -5.080 3.893 1.00 91.62 97 SER A N 1
ATOM 748 C CA . SER A 1 97 ? -16.658 -6.146 4.578 1.00 91.62 97 SER A CA 1
ATOM 749 C C . SER A 1 97 ? -15.894 -6.799 5.729 1.00 91.62 97 SER A C 1
ATOM 751 O O . SER A 1 97 ? -16.460 -7.653 6.401 1.00 91.62 97 SER A O 1
ATOM 753 N N . ILE A 1 98 ? -14.617 -6.460 5.931 1.00 91.81 98 ILE A N 1
ATOM 754 C CA . ILE A 1 98 ? -13.831 -7.013 7.037 1.00 91.81 98 ILE A CA 1
ATOM 755 C C . ILE A 1 98 ? -14.277 -6.346 8.338 1.00 91.81 98 ILE A C 1
ATOM 757 O O . ILE A 1 98 ? -14.150 -5.130 8.503 1.00 91.81 98 ILE A O 1
ATOM 761 N N . ASP A 1 99 ? -14.784 -7.163 9.256 1.00 83.56 99 ASP A N 1
ATOM 762 C CA . ASP A 1 99 ? -15.131 -6.738 10.606 1.00 83.56 99 ASP A CA 1
ATOM 763 C C . ASP A 1 99 ? -13.866 -6.446 11.429 1.00 83.56 99 ASP A C 1
ATOM 765 O O . ASP A 1 99 ? -12.841 -7.116 11.309 1.00 83.56 99 ASP A O 1
ATOM 769 N N . GLY A 1 100 ? -13.932 -5.429 12.285 1.00 75.81 100 GLY A N 1
ATOM 770 C CA . GLY A 1 100 ? -12.792 -4.930 13.055 1.00 75.81 100 GLY A CA 1
ATOM 771 C C . GLY A 1 100 ? -13.092 -3.580 13.706 1.00 75.81 100 GLY A C 1
ATOM 772 O O . GLY A 1 100 ? -14.206 -3.063 13.600 1.00 75.81 100 GLY A O 1
ATOM 773 N N . ALA A 1 101 ? -12.111 -2.997 14.391 1.00 70.38 101 ALA A N 1
ATOM 774 C CA . ALA A 1 101 ? -12.267 -1.703 15.051 1.00 70.38 101 ALA A CA 1
ATOM 775 C C . ALA A 1 101 ? -11.071 -0.775 14.788 1.00 70.38 101 ALA A C 1
ATOM 777 O O . ALA A 1 101 ? -9.959 -1.224 14.523 1.00 70.38 101 ALA A O 1
ATOM 778 N N . GLY A 1 102 ? -11.332 0.534 14.857 1.00 86.00 102 GLY A N 1
ATOM 779 C CA . GLY A 1 102 ? -10.315 1.587 14.956 1.00 86.00 102 GLY A CA 1
ATOM 780 C C . GLY A 1 102 ? -9.612 1.940 13.646 1.00 86.00 102 GLY A C 1
ATOM 781 O O . GLY A 1 102 ? -9.815 3.031 13.100 1.00 86.00 102 GLY A O 1
ATOM 782 N N . PHE A 1 103 ? -8.803 1.020 13.118 1.00 93.12 103 PHE A N 1
ATOM 783 C CA . PHE A 1 103 ? -7.791 1.327 12.105 1.00 93.12 103 PHE A CA 1
ATOM 784 C C . PHE A 1 103 ? -7.741 0.312 10.961 1.00 93.12 103 PHE A C 1
ATOM 786 O O . PHE A 1 103 ? -7.839 -0.896 11.161 1.00 93.12 103 PHE A O 1
ATOM 793 N N . ARG A 1 104 ? -7.513 0.817 9.744 1.00 94.81 104 ARG A N 1
ATOM 794 C CA . ARG A 1 104 ? -7.113 0.025 8.573 1.00 94.81 104 ARG A CA 1
ATOM 795 C C . ARG A 1 104 ? -5.731 0.477 8.134 1.00 94.81 104 ARG A C 1
ATOM 797 O O . ARG A 1 104 ? -5.590 1.608 7.675 1.00 94.81 104 ARG A O 1
ATOM 804 N N . LEU A 1 105 ? -4.726 -0.375 8.280 1.00 96.81 105 LEU A N 1
ATOM 805 C CA . LEU A 1 105 ? -3.367 -0.088 7.833 1.00 96.81 105 LEU A CA 1
ATOM 806 C C . LEU A 1 105 ? -3.191 -0.626 6.417 1.00 96.81 105 LEU A C 1
ATOM 808 O O . LEU A 1 105 ? -3.265 -1.831 6.186 1.00 96.81 105 LEU A O 1
ATOM 812 N N . ILE A 1 106 ? -2.996 0.285 5.469 1.00 96.38 106 ILE A N 1
ATOM 813 C CA . ILE A 1 106 ? -2.933 -0.017 4.043 1.00 96.38 106 ILE A CA 1
ATOM 814 C C . ILE A 1 106 ? -1.483 0.100 3.583 1.00 96.38 106 ILE A C 1
ATOM 816 O O . ILE A 1 106 ? -0.912 1.195 3.547 1.00 96.38 106 ILE A O 1
ATOM 820 N N . ASP A 1 107 ? -0.907 -1.039 3.216 1.00 97.38 107 ASP A N 1
ATOM 821 C CA . ASP A 1 107 ? 0.411 -1.152 2.604 1.00 97.38 107 ASP A CA 1
ATOM 822 C C . ASP A 1 107 ? 0.279 -1.012 1.087 1.00 97.38 107 ASP A C 1
ATOM 824 O O . ASP A 1 107 ? -0.450 -1.772 0.444 1.00 97.38 107 ASP A O 1
ATOM 828 N N . THR A 1 108 ? 0.938 -0.010 0.510 1.00 95.88 108 THR A N 1
ATOM 829 C CA . THR A 1 108 ? 0.844 0.288 -0.926 1.00 95.88 108 THR A CA 1
ATOM 830 C C . THR A 1 108 ? 2.015 -0.323 -1.697 1.00 95.88 108 THR A C 1
ATOM 832 O O . THR A 1 108 ? 3.070 -0.566 -1.104 1.00 95.88 108 THR A O 1
ATOM 835 N N . PRO A 1 109 ? 1.877 -0.541 -3.023 1.00 94.00 109 PRO A N 1
ATOM 836 C CA . PRO A 1 109 ? 2.955 -1.066 -3.852 1.00 94.00 109 PRO A CA 1
ATOM 837 C C . PRO A 1 109 ? 4.312 -0.393 -3.623 1.00 94.00 109 PRO A C 1
ATOM 839 O O . PRO A 1 109 ? 4.413 0.831 -3.494 1.00 94.00 109 PRO A O 1
ATOM 842 N N . GLY A 1 110 ? 5.384 -1.192 -3.645 1.00 84.31 110 GLY A N 1
ATOM 843 C CA . GLY A 1 110 ? 6.757 -0.712 -3.509 1.00 84.31 110 GLY A CA 1
ATOM 844 C C . GLY A 1 110 ? 7.090 0.443 -4.459 1.00 84.31 110 GLY A C 1
ATOM 845 O O . GLY A 1 110 ? 7.671 1.436 -4.021 1.00 84.31 110 GLY A O 1
ATOM 846 N N . GLN A 1 111 ? 6.671 0.336 -5.723 1.00 88.12 111 GLN A N 1
ATOM 847 C CA . GLN A 1 111 ? 6.822 1.370 -6.750 1.00 88.12 111 GLN A CA 1
ATOM 848 C C . GLN A 1 111 ? 5.727 2.435 -6.618 1.00 88.12 111 GLN A C 1
ATOM 850 O O . GLN A 1 111 ? 4.593 2.260 -7.072 1.00 88.12 111 GLN A O 1
ATOM 855 N N . MET A 1 112 ? 6.090 3.564 -6.013 1.00 87.38 112 MET A N 1
ATOM 856 C CA . MET A 1 112 ? 5.186 4.684 -5.761 1.00 87.38 112 MET A CA 1
ATOM 857 C C . MET A 1 112 ? 4.569 5.245 -7.047 1.00 87.38 112 MET A C 1
ATOM 859 O O . MET A 1 112 ? 3.433 5.711 -7.033 1.00 87.38 112 MET A O 1
ATOM 863 N N . GLU A 1 113 ? 5.281 5.177 -8.170 1.00 84.81 113 GLU A N 1
ATOM 864 C CA . GLU A 1 113 ? 4.809 5.665 -9.460 1.00 84.81 113 GLU A CA 1
ATOM 865 C C . GLU A 1 113 ? 3.550 4.931 -9.928 1.00 84.81 113 GLU A C 1
ATOM 867 O O . GLU A 1 113 ? 2.644 5.551 -10.482 1.00 84.81 113 GLU A O 1
ATOM 872 N N . LEU A 1 114 ? 3.466 3.624 -9.672 1.00 85.75 114 LEU A N 1
ATOM 873 C CA . LEU A 1 114 ? 2.296 2.824 -10.033 1.00 85.75 114 LEU A CA 1
ATOM 874 C C . LEU A 1 114 ? 1.083 3.186 -9.191 1.00 85.75 114 LEU A C 1
ATOM 876 O O . LEU A 1 114 ? -0.034 3.180 -9.698 1.00 85.75 114 LEU A O 1
ATOM 880 N N . PHE A 1 115 ? 1.305 3.517 -7.922 1.00 88.69 115 PHE A N 1
ATOM 881 C CA . PHE A 1 115 ? 0.231 3.928 -7.035 1.00 88.69 115 PHE A CA 1
ATOM 882 C C . PHE A 1 115 ? -0.203 5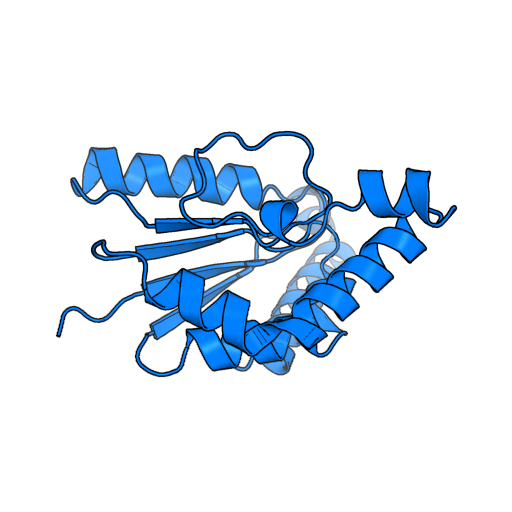.376 -7.302 1.00 88.69 115 PHE A C 1
ATOM 884 O O . PHE A 1 115 ? -1.389 5.660 -7.329 1.00 88.69 115 PHE A O 1
ATOM 891 N N . LEU A 1 116 ? 0.715 6.314 -7.545 1.00 87.62 116 LEU A N 1
ATOM 892 C CA . LEU A 1 116 ? 0.362 7.733 -7.685 1.00 87.62 116 LEU A CA 1
ATOM 893 C C . LEU A 1 116 ? -0.020 8.148 -9.105 1.00 87.62 116 LEU A C 1
ATOM 895 O O . LEU A 1 116 ? -0.913 8.981 -9.277 1.00 87.62 116 LEU A O 1
ATOM 899 N N . PHE A 1 117 ? 0.666 7.639 -10.129 1.00 83.00 117 PHE A N 1
ATOM 900 C CA . PHE A 1 117 ? 0.516 8.134 -11.503 1.00 83.00 117 PHE A CA 1
ATOM 901 C C . PHE A 1 117 ? -0.442 7.310 -12.359 1.00 83.00 117 PHE A C 1
ATOM 903 O O . PHE A 1 117 ? -0.810 7.763 -13.440 1.00 83.00 117 PHE A O 1
ATOM 910 N N . ARG A 1 118 ? -0.899 6.153 -11.874 1.00 86.81 118 ARG A N 1
ATOM 911 C CA . ARG A 1 118 ? -2.006 5.411 -12.490 1.00 86.81 118 ARG A CA 1
ATOM 912 C C . ARG A 1 118 ? -3.303 5.637 -11.733 1.00 86.81 118 ARG A C 1
ATOM 914 O O . ARG A 1 118 ? -3.278 6.040 -10.576 1.00 86.81 118 ARG A O 1
ATOM 921 N N . GLU A 1 119 ? -4.423 5.383 -12.398 1.00 84.75 119 GLU A N 1
ATOM 922 C CA . GLU A 1 119 ? -5.763 5.612 -11.849 1.00 84.75 119 GLU A CA 1
ATOM 923 C C . GLU A 1 119 ? -6.091 4.671 -10.679 1.00 84.75 119 GLU A C 1
ATOM 925 O O . GLU A 1 119 ? -6.819 5.063 -9.769 1.00 84.75 119 GLU A O 1
ATOM 930 N N . MET A 1 120 ? -5.484 3.479 -10.631 1.00 88.69 120 MET A N 1
ATOM 931 C CA . MET A 1 120 ? -5.665 2.505 -9.547 1.00 88.69 120 MET A CA 1
ATOM 932 C C . MET A 1 120 ? -5.519 3.112 -8.137 1.00 88.69 120 MET A C 1
ATOM 934 O O . MET A 1 120 ? -6.415 2.937 -7.313 1.00 88.69 120 MET A O 1
ATOM 938 N N . GLY A 1 121 ? -4.433 3.842 -7.847 1.00 90.56 121 GLY A N 1
ATOM 939 C CA . GLY A 1 121 ? -4.168 4.335 -6.489 1.00 90.56 121 GLY A CA 1
ATOM 940 C C . GLY A 1 121 ? -5.070 5.492 -6.034 1.00 90.56 121 GLY A C 1
ATOM 941 O O . GLY A 1 121 ? -5.682 5.385 -4.971 1.00 90.56 121 GLY A O 1
ATOM 942 N N . PRO A 1 122 ? -5.241 6.583 -6.805 1.00 91.88 122 PRO A N 1
ATOM 943 C CA . PRO A 1 122 ? -6.203 7.629 -6.466 1.00 91.88 122 PRO A CA 1
ATOM 944 C C . PRO A 1 122 ? -7.623 7.081 -6.315 1.00 91.88 122 PRO A C 1
ATOM 946 O O . PRO A 1 122 ? -8.295 7.407 -5.338 1.00 91.88 122 PRO A O 1
ATOM 949 N N . ARG A 1 123 ? -8.060 6.193 -7.222 1.00 92.25 123 ARG A N 1
ATOM 950 C CA . ARG A 1 123 ? -9.407 5.616 -7.166 1.00 92.25 123 ARG A CA 1
ATOM 951 C C . ARG A 1 123 ? -9.586 4.687 -5.969 1.00 92.25 123 ARG A C 1
ATOM 953 O O . ARG A 1 123 ? -10.623 4.760 -5.319 1.00 92.25 123 ARG A O 1
ATOM 960 N N . ILE A 1 124 ? -8.608 3.843 -5.619 1.00 91.75 124 ILE A N 1
ATOM 961 C CA . ILE A 1 124 ? -8.742 2.982 -4.432 1.00 91.75 124 ILE A CA 1
ATOM 962 C C . ILE A 1 124 ? -8.764 3.800 -3.141 1.00 91.75 124 ILE A C 1
ATOM 964 O O . ILE A 1 124 ? -9.561 3.504 -2.256 1.00 91.75 124 ILE A O 1
ATOM 968 N N . VAL A 1 125 ? -7.964 4.865 -3.045 1.00 92.25 125 VAL A N 1
ATOM 969 C CA . VAL A 1 125 ? -7.968 5.764 -1.882 1.00 92.25 125 VAL A CA 1
ATOM 970 C C . VAL A 1 125 ? -9.293 6.511 -1.774 1.00 92.25 125 VAL A C 1
ATOM 972 O O . VAL A 1 125 ? -9.895 6.505 -0.701 1.00 92.25 125 VAL A O 1
ATOM 975 N N . GLU A 1 126 ? -9.789 7.093 -2.866 1.00 91.75 126 GLU A N 1
ATOM 976 C CA . GLU A 1 126 ? -11.094 7.765 -2.912 1.00 91.75 126 GLU A CA 1
ATOM 977 C C . GLU A 1 126 ? -12.210 6.820 -2.456 1.00 91.75 126 GLU A C 1
ATOM 979 O O . GLU A 1 126 ? -12.961 7.128 -1.528 1.00 91.75 126 GLU A O 1
ATOM 984 N N . ARG A 1 127 ? -12.253 5.619 -3.036 1.00 90.81 127 ARG A N 1
ATOM 985 C CA . ARG A 1 127 ? -13.276 4.618 -2.737 1.00 90.81 127 ARG A CA 1
ATOM 986 C C . ARG A 1 127 ? -13.140 4.032 -1.339 1.00 90.81 127 ARG A C 1
ATOM 988 O O . ARG A 1 127 ? -14.151 3.720 -0.740 1.00 90.81 127 ARG A O 1
ATOM 995 N N . LEU A 1 128 ? -11.950 3.908 -0.757 1.00 87.44 128 LEU A N 1
ATOM 996 C CA . LEU A 1 128 ? -11.814 3.497 0.649 1.00 87.44 128 LEU A CA 1
ATOM 997 C C . LEU A 1 128 ? -12.185 4.625 1.623 1.00 87.44 128 LEU A C 1
ATOM 999 O O . LEU A 1 128 ? -12.633 4.345 2.741 1.00 87.44 128 LEU A O 1
ATOM 1003 N N . SER A 1 129 ? -12.049 5.881 1.192 1.00 86.56 129 SER A N 1
ATOM 1004 C CA . SER A 1 129 ? -12.372 7.075 1.978 1.00 86.56 129 SER A CA 1
ATOM 1005 C C . SER A 1 129 ? -13.874 7.340 2.083 1.00 86.56 129 SER A C 1
ATOM 1007 O O . SER A 1 129 ? -14.305 7.969 3.044 1.00 86.56 129 SER A O 1
ATOM 1009 N N . GLU A 1 130 ? -14.716 6.846 1.168 1.00 86.75 130 GLU A N 1
ATOM 1010 C CA . GLU A 1 130 ? -16.166 7.046 1.315 1.00 86.75 130 GLU A CA 1
ATOM 1011 C C . GLU A 1 130 ? -16.661 6.307 2.574 1.00 86.75 130 GLU A C 1
ATOM 1013 O O . GLU A 1 130 ? -16.464 5.098 2.732 1.00 86.75 130 GLU A O 1
ATOM 1018 N N . GLY A 1 131 ? -17.269 7.047 3.503 1.00 78.56 131 GLY A N 1
ATOM 1019 C CA . GLY A 1 131 ? -17.720 6.510 4.790 1.00 78.56 131 GLY A CA 1
ATOM 1020 C C . GLY A 1 131 ? -16.609 6.248 5.818 1.00 78.56 131 GLY A C 1
ATOM 1021 O O . GLY A 1 131 ? -16.899 5.689 6.875 1.00 78.56 131 GLY A O 1
ATOM 1022 N N . SER A 1 132 ? -15.358 6.652 5.556 1.00 81.94 132 SER A N 1
ATOM 1023 C CA . SER A 1 132 ? -14.251 6.582 6.521 1.00 81.94 132 SER A CA 1
ATOM 1024 C C . SER A 1 132 ? -13.400 7.855 6.518 1.00 81.94 132 SER A C 1
ATOM 1026 O O . SER A 1 132 ? -13.574 8.736 5.681 1.00 81.94 132 SER A O 1
ATOM 1028 N N . ARG A 1 133 ? -12.483 7.995 7.479 1.00 87.12 133 ARG A N 1
ATOM 1029 C CA . ARG A 1 133 ? -11.425 9.013 7.407 1.00 87.12 133 ARG A CA 1
ATOM 1030 C C . ARG A 1 133 ? -10.185 8.361 6.822 1.00 87.12 133 ARG A C 1
ATOM 1032 O O . ARG A 1 133 ? -9.791 7.305 7.305 1.00 87.12 133 ARG A O 1
ATOM 1039 N N . ALA A 1 134 ? -9.562 8.975 5.825 1.00 89.88 134 ALA A N 1
ATOM 1040 C CA . ALA A 1 134 ? -8.294 8.504 5.282 1.00 89.88 134 ALA A CA 1
ATOM 1041 C C . ALA A 1 134 ? -7.169 9.489 5.601 1.00 89.88 134 ALA A C 1
ATOM 1043 O O . ALA A 1 134 ? -7.359 10.702 5.537 1.00 89.88 134 ALA A O 1
ATOM 1044 N N . VAL A 1 135 ? -6.007 8.949 5.957 1.00 93.12 135 VAL A N 1
ATOM 1045 C CA . VAL A 1 135 ? -4.778 9.697 6.220 1.00 93.12 135 VAL A CA 1
ATOM 1046 C C . VAL A 1 135 ? -3.657 9.045 5.426 1.00 93.12 135 VAL A C 1
ATOM 1048 O O . VAL A 1 135 ? -3.395 7.853 5.576 1.00 93.12 135 VAL A O 1
ATOM 1051 N N . ALA A 1 136 ? -2.983 9.831 4.592 1.00 93.62 136 ALA A N 1
ATOM 1052 C CA . ALA A 1 136 ? -1.762 9.411 3.921 1.00 93.62 136 ALA A CA 1
ATOM 1053 C C . ALA A 1 136 ? -0.555 9.664 4.832 1.00 93.62 136 ALA A C 1
ATOM 1055 O O . ALA A 1 136 ? -0.314 10.794 5.259 1.00 93.62 136 ALA A O 1
ATOM 1056 N N . VAL A 1 137 ? 0.234 8.625 5.092 1.00 95.88 137 VAL A N 1
ATOM 1057 C CA . VAL A 1 137 ? 1.528 8.732 5.772 1.00 95.88 137 VAL A CA 1
ATOM 1058 C C . VAL A 1 137 ? 2.616 8.596 4.719 1.00 95.88 137 VAL A C 1
ATOM 1060 O O . VAL A 1 137 ? 2.896 7.502 4.230 1.00 95.88 137 VAL A O 1
ATOM 1063 N N . TYR A 1 138 ? 3.216 9.728 4.351 1.00 94.88 138 TYR A N 1
ATOM 1064 C CA . TYR A 1 138 ? 4.333 9.761 3.413 1.00 94.88 138 TYR A CA 1
ATOM 1065 C C . TYR A 1 138 ? 5.653 9.499 4.148 1.00 94.88 138 TYR A C 1
ATOM 1067 O O . TYR A 1 138 ? 6.109 10.321 4.945 1.00 94.88 138 TYR A O 1
ATOM 1075 N N . ILE A 1 139 ? 6.270 8.355 3.870 1.00 94.56 139 ILE A N 1
ATOM 1076 C CA . ILE A 1 139 ? 7.517 7.899 4.476 1.00 94.56 139 ILE A CA 1
ATOM 1077 C C . ILE A 1 139 ? 8.677 8.286 3.560 1.00 94.56 139 ILE A C 1
ATOM 1079 O O . ILE A 1 139 ? 8.802 7.794 2.434 1.00 94.56 139 ILE A O 1
ATOM 1083 N N . LEU A 1 140 ? 9.540 9.159 4.072 1.00 91.81 140 LEU A N 1
ATOM 1084 C CA . LEU A 1 140 ? 10.772 9.574 3.414 1.00 91.81 140 LEU A CA 1
ATOM 1085 C C . LEU A 1 140 ? 11.951 8.764 3.961 1.00 91.81 140 LEU A C 1
ATOM 1087 O O . LEU A 1 140 ? 12.149 8.711 5.173 1.00 91.81 140 LEU A O 1
ATOM 1091 N N . ASP A 1 141 ? 12.755 8.186 3.069 1.00 89.00 141 ASP A N 1
ATOM 1092 C CA . ASP A 1 141 ? 14.038 7.591 3.447 1.00 89.00 141 ASP A CA 1
ATOM 1093 C C . ASP A 1 141 ? 14.992 8.699 3.950 1.00 89.00 141 ASP A C 1
ATOM 1095 O O . ASP A 1 141 ? 15.280 9.632 3.188 1.00 89.00 141 ASP A O 1
ATOM 1099 N N . PRO A 1 142 ? 15.501 8.627 5.197 1.00 88.38 142 PRO A N 1
ATOM 1100 C CA . PRO A 1 142 ? 16.424 9.621 5.744 1.00 88.38 142 PRO A CA 1
ATOM 1101 C C . PRO A 1 142 ? 17.671 9.849 4.887 1.00 88.38 142 PRO A C 1
ATOM 1103 O O . PRO A 1 142 ? 18.222 10.950 4.905 1.00 88.38 142 PRO A O 1
ATOM 1106 N N . PHE A 1 143 ? 18.103 8.859 4.101 1.00 87.88 143 PHE A N 1
ATOM 1107 C CA . PHE A 1 143 ? 19.221 9.017 3.177 1.00 87.88 143 PHE A CA 1
ATOM 1108 C C . PHE A 1 143 ? 18.961 10.127 2.147 1.00 87.88 143 PHE A C 1
ATOM 1110 O O . PHE A 1 143 ? 19.863 10.907 1.842 1.00 87.88 143 PHE A O 1
ATOM 1117 N N . LEU A 1 144 ? 17.717 10.285 1.677 1.00 83.56 144 LEU A N 1
ATOM 1118 C CA . LEU A 1 144 ? 17.334 11.382 0.781 1.00 83.56 144 LEU A CA 1
ATOM 1119 C C . LEU A 1 144 ? 17.423 12.746 1.474 1.00 83.56 144 LEU A C 1
ATOM 1121 O O . LEU A 1 144 ? 17.701 13.745 0.821 1.00 83.56 144 LEU A O 1
ATOM 1125 N N . ALA A 1 145 ? 17.259 12.802 2.794 1.00 88.44 145 ALA A N 1
ATOM 1126 C CA . ALA A 1 145 ? 17.349 14.039 3.564 1.00 88.44 145 ALA A CA 1
ATOM 1127 C C . ALA A 1 145 ? 18.795 14.464 3.901 1.00 88.44 145 ALA A C 1
ATOM 1129 O O . ALA A 1 145 ? 18.992 15.513 4.511 1.00 88.44 145 ALA A O 1
ATOM 1130 N N . THR A 1 146 ? 19.816 13.699 3.489 1.00 93.19 146 THR A N 1
ATOM 1131 C CA . THR A 1 146 ? 21.237 14.024 3.748 1.00 93.19 146 THR A CA 1
ATOM 1132 C C . THR A 1 146 ? 21.777 15.178 2.899 1.00 93.19 146 THR A C 1
ATOM 1134 O O . THR A 1 146 ? 22.814 15.754 3.223 1.00 93.19 146 THR A O 1
ATOM 1137 N N . SER A 1 147 ? 21.077 15.546 1.823 1.00 94.88 147 SER A N 1
ATOM 1138 C CA . SER A 1 147 ? 21.423 16.672 0.954 1.00 94.88 147 SER A CA 1
ATOM 1139 C C . SER A 1 147 ? 20.224 17.596 0.765 1.00 94.88 147 SER A C 1
ATOM 1141 O O . SER A 1 147 ? 19.076 17.154 0.791 1.00 94.88 147 SER A O 1
ATOM 1143 N N . LEU A 1 148 ? 20.480 18.887 0.525 1.00 94.62 148 LEU A N 1
ATOM 1144 C CA . LEU A 1 148 ? 19.412 19.861 0.266 1.00 94.62 148 LEU A CA 1
ATOM 1145 C C . LEU A 1 148 ? 18.587 19.493 -0.973 1.00 94.62 148 LEU A C 1
ATOM 1147 O O . LEU A 1 148 ? 17.367 19.635 -0.964 1.00 94.62 148 LEU A O 1
ATOM 1151 N N . SER A 1 149 ? 19.242 18.996 -2.027 1.00 94.88 149 SER A N 1
ATOM 1152 C CA . SER A 1 149 ? 18.569 18.554 -3.250 1.00 94.88 149 SER A CA 1
ATOM 1153 C C . SER A 1 149 ? 17.695 17.326 -3.001 1.00 94.88 149 SER A C 1
ATOM 1155 O O . SER A 1 149 ? 16.539 17.315 -3.417 1.00 94.88 149 SER A O 1
ATOM 1157 N N . GLY A 1 150 ? 18.202 16.319 -2.286 1.00 92.75 150 GLY A N 1
ATOM 1158 C CA . GLY A 1 150 ? 17.427 15.126 -1.947 1.00 92.75 150 GLY A CA 1
ATOM 1159 C C . GLY A 1 150 ? 16.232 15.439 -1.041 1.00 92.75 150 GLY A C 1
ATOM 1160 O O . GLY A 1 150 ? 15.129 14.954 -1.297 1.00 92.75 150 GLY A O 1
ATOM 1161 N N . LEU A 1 151 ? 16.404 16.327 -0.054 1.00 93.06 151 LEU A N 1
ATOM 1162 C CA . LEU A 1 151 ? 15.309 16.792 0.798 1.00 93.06 151 LEU A CA 1
ATOM 1163 C C . LEU A 1 151 ? 14.244 17.531 -0.022 1.00 93.06 151 LEU A C 1
ATOM 1165 O O . LEU A 1 151 ? 13.053 17.259 0.131 1.00 93.06 151 LEU A O 1
ATOM 1169 N N . ALA A 1 152 ? 14.660 18.425 -0.924 1.00 94.50 152 ALA A N 1
ATOM 1170 C CA . ALA A 1 152 ? 13.745 19.148 -1.803 1.00 94.50 152 ALA A CA 1
ATOM 1171 C C . ALA A 1 152 ? 12.940 18.197 -2.702 1.00 94.50 152 ALA A C 1
ATOM 1173 O O . ALA A 1 152 ? 11.729 18.374 -2.849 1.00 94.50 152 ALA A O 1
ATOM 1174 N N . VAL A 1 153 ? 13.576 17.158 -3.255 1.00 92.19 153 VAL A N 1
ATOM 1175 C CA . VAL A 1 153 ? 12.890 16.104 -4.021 1.00 92.19 153 VAL A CA 1
ATOM 1176 C C . VAL A 1 153 ? 11.888 15.363 -3.136 1.00 92.19 153 VAL A C 1
ATOM 1178 O O . VAL A 1 153 ? 10.727 15.225 -3.515 1.00 92.19 153 VAL A O 1
ATOM 1181 N N . GLY A 1 154 ? 12.296 14.945 -1.936 1.00 92.00 154 GLY A N 1
ATOM 1182 C CA . GLY A 1 154 ? 11.437 14.234 -0.988 1.00 92.00 154 GLY A CA 1
ATOM 1183 C C . GLY A 1 154 ? 10.177 15.014 -0.603 1.00 92.00 154 GLY A C 1
ATOM 1184 O O . GLY A 1 154 ? 9.077 14.463 -0.635 1.00 92.00 154 GLY A O 1
ATOM 1185 N N . VAL A 1 155 ? 10.322 16.308 -0.303 1.00 92.12 155 VAL A N 1
ATOM 1186 C CA . VAL A 1 155 ? 9.197 17.209 0.005 1.00 92.12 155 VAL A CA 1
ATOM 1187 C C . VAL A 1 155 ? 8.334 17.470 -1.231 1.00 92.12 155 VAL A C 1
ATOM 1189 O O . VAL A 1 155 ? 7.110 17.478 -1.141 1.00 92.12 155 VAL A O 1
ATOM 1192 N N . SER A 1 156 ? 8.935 17.634 -2.409 1.00 93.81 156 SER A N 1
ATOM 1193 C CA . SER A 1 156 ? 8.169 17.820 -3.650 1.00 93.81 156 SER A CA 1
ATOM 1194 C C . SER A 1 156 ? 7.290 16.604 -3.948 1.00 93.81 156 SER A C 1
ATOM 1196 O O . SER A 1 156 ? 6.119 16.749 -4.299 1.00 93.81 156 SER A O 1
ATOM 1198 N N . MET A 1 157 ? 7.816 15.397 -3.735 1.00 91.56 157 MET A N 1
ATOM 1199 C CA . MET A 1 157 ? 7.062 14.157 -3.910 1.00 91.56 157 MET A CA 1
ATOM 1200 C C . MET A 1 157 ? 5.931 13.996 -2.889 1.00 91.56 157 MET A C 1
ATOM 1202 O O . MET A 1 157 ? 4.869 13.485 -3.251 1.00 91.56 157 MET A O 1
ATOM 1206 N N . SER A 1 158 ? 6.088 14.477 -1.651 1.00 92.44 158 SER A N 1
ATOM 1207 C CA . SER A 1 158 ? 4.988 14.467 -0.676 1.00 92.44 158 SER A CA 1
ATOM 1208 C C . SER A 1 158 ? 3.855 15.422 -1.081 1.00 92.44 158 SER A C 1
ATOM 1210 O O . SER A 1 158 ? 2.679 15.071 -0.969 1.00 92.44 158 SER A O 1
ATOM 1212 N N . ILE A 1 159 ? 4.184 16.586 -1.654 1.00 93.44 159 ILE A N 1
ATOM 1213 C CA . ILE A 1 159 ? 3.194 17.519 -2.216 1.00 93.44 159 ILE A CA 1
ATOM 1214 C C . ILE A 1 159 ? 2.471 16.882 -3.410 1.00 93.44 159 ILE A C 1
ATOM 1216 O O . ILE A 1 159 ? 1.242 16.919 -3.470 1.00 93.44 159 ILE A O 1
ATOM 1220 N N . ILE A 1 160 ? 3.207 16.257 -4.336 1.00 92.81 160 ILE A N 1
ATOM 1221 C CA . ILE A 1 160 ? 2.624 15.541 -5.483 1.00 92.81 160 ILE A CA 1
ATOM 1222 C C . ILE A 1 160 ? 1.681 14.432 -5.003 1.00 92.81 160 ILE A C 1
ATOM 1224 O O . ILE A 1 160 ? 0.570 14.309 -5.517 1.00 92.81 160 ILE A O 1
ATOM 1228 N N . THR A 1 161 ? 2.095 13.670 -3.989 1.00 92.75 161 THR A N 1
ATOM 1229 C CA . THR A 1 161 ? 1.283 12.616 -3.363 1.00 92.75 161 THR A CA 1
ATOM 1230 C C . THR A 1 161 ? -0.049 13.172 -2.870 1.00 92.75 161 THR A C 1
ATOM 1232 O O . THR A 1 161 ? -1.105 12.669 -3.255 1.00 92.75 161 THR A O 1
ATOM 1235 N N . ARG A 1 162 ? -0.012 14.260 -2.093 1.00 92.06 162 ARG A N 1
ATOM 1236 C CA . ARG A 1 162 ? -1.212 14.927 -1.571 1.00 92.06 162 ARG A CA 1
ATOM 1237 C C . ARG A 1 162 ? -2.148 15.391 -2.687 1.00 92.06 162 ARG A C 1
ATOM 1239 O O . ARG A 1 162 ? -3.355 15.182 -2.617 1.00 92.06 162 ARG A O 1
ATOM 1246 N N . LEU A 1 163 ? -1.601 15.999 -3.740 1.00 92.31 163 LEU A N 1
ATOM 1247 C CA . LEU A 1 163 ? -2.393 16.484 -4.874 1.00 92.31 163 LEU A CA 1
ATOM 1248 C C . LEU A 1 163 ? -3.059 15.345 -5.654 1.00 92.31 163 LEU A C 1
ATOM 1250 O O . LEU A 1 163 ? -4.198 15.494 -6.097 1.00 92.31 163 LEU A O 1
ATOM 1254 N N . ARG A 1 164 ? -2.366 14.213 -5.825 1.00 92.38 164 ARG A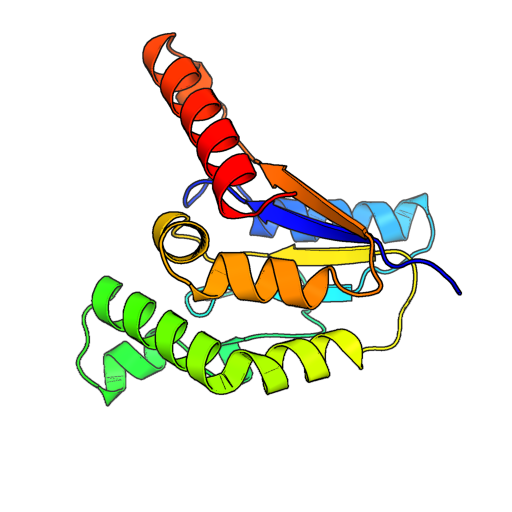 N 1
ATOM 1255 C CA . ARG A 1 164 ? -2.887 13.055 -6.565 1.00 92.38 164 ARG A CA 1
ATOM 1256 C C . ARG A 1 164 ? -3.933 12.278 -5.776 1.00 92.38 164 ARG A C 1
ATOM 1258 O O . ARG A 1 164 ? -4.910 11.844 -6.373 1.00 92.38 164 ARG A O 1
ATOM 1265 N N . LEU A 1 165 ? -3.751 12.125 -4.466 1.00 90.94 165 LEU A N 1
ATOM 1266 C CA . LEU A 1 165 ? -4.650 11.323 -3.630 1.00 90.94 165 LEU A CA 1
ATOM 1267 C C . LEU A 1 165 ? -5.781 12.119 -2.979 1.00 90.94 165 LEU A C 1
ATOM 1269 O O . LEU A 1 165 ? -6.743 11.515 -2.519 1.00 90.94 165 LEU A O 1
ATOM 1273 N N . ARG A 1 166 ? -5.692 13.456 -2.971 1.00 87.38 166 ARG A N 1
ATOM 1274 C CA . ARG A 1 166 ? -6.703 14.364 -2.399 1.00 87.38 166 ARG A CA 1
ATOM 1275 C C . ARG A 1 166 ? -6.990 14.111 -0.909 1.00 87.38 166 ARG A C 1
ATOM 1277 O O . ARG A 1 166 ? -8.080 14.433 -0.439 1.00 87.38 166 ARG A O 1
ATOM 1284 N N . ILE A 1 167 ? -6.004 13.580 -0.184 1.00 82.69 167 ILE A N 1
ATOM 1285 C CA . ILE A 1 167 ? -6.016 13.342 1.269 1.00 82.69 167 ILE A CA 1
ATOM 1286 C C . ILE A 1 167 ? -4.752 13.896 1.921 1.00 82.69 167 ILE A C 1
ATOM 1288 O O . ILE A 1 167 ? -3.722 14.006 1.216 1.00 82.69 167 ILE A O 1
#

Mean predicted aligned error: 3.81 Å

Nearest PDB structures (foldseek):
  5hci-assembly5_E  TM=9.185E-01  e=1.237E-12  Saccharomyces cerevisiae
  1yr6-assembly1_A  TM=9.256E-01  e=3.969E-12  Pyrococcus abyssi
  7zhf-assembly1_A  TM=9.186E-01  e=1.956E-11  Sulfolobus acidocaldarius
  5hci-assembly4_F-5  TM=9.169E-01  e=4.085E-11  Saccharomyces cerevisiae
  5hcn-assembly1_A  TM=8.756E-01  e=6.674E-11  Saccharomyces cerevisiae

Secondary structure (DSSP, 8-state):
----EEEEEE-STTSSHHHHHHHHHHHHHHHHS-PPEEEE--TT-S--SS--SEEGGGT--HHHHHHHS---HHHHHHHHHHHHHHTHHHHHHHHHT---SSEEEEEPPS-HHHHHHSTHHHHHHHHHHTTSEEEEEE---GGGGGSHHHHHHHHHHHHHHHHHH--

pLDDT: mean 92.19, std 6.97, range [43.38, 98.25]